Protein AF-A0A645IIC8-F1 (afdb_monomer)

Structure (mmCIF, N/CA/C/O backbone):
data_AF-A0A645IIC8-F1
#
_entry.id   AF-A0A645IIC8-F1
#
loop_
_atom_site.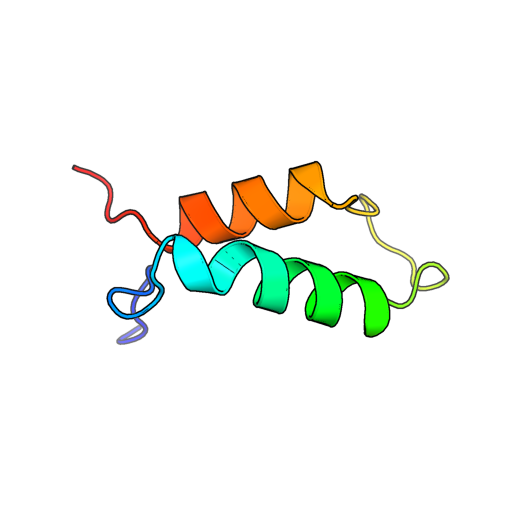group_PDB
_atom_site.id
_atom_site.type_symbol
_atom_site.label_atom_id
_atom_site.label_alt_id
_atom_site.label_comp_id
_atom_site.label_asym_id
_atom_site.label_entity_id
_atom_site.la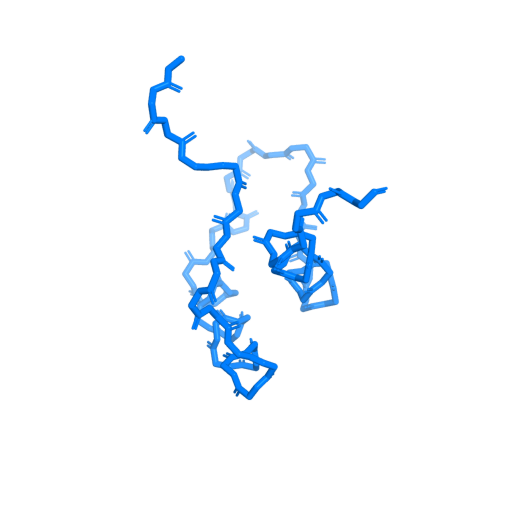bel_seq_id
_atom_site.pdbx_PDB_ins_code
_atom_site.Cartn_x
_atom_site.Cartn_y
_atom_site.Cartn_z
_atom_site.occupancy
_atom_site.B_iso_or_equiv
_atom_site.auth_seq_id
_atom_site.auth_comp_id
_atom_site.auth_asym_id
_atom_site.auth_atom_id
_atom_site.pdbx_PDB_model_num
ATOM 1 N N . MET A 1 1 ? -25.426 12.858 -2.597 1.00 68.62 1 MET A N 1
ATOM 2 C CA . MET A 1 1 ? -25.468 11.394 -2.827 1.00 68.62 1 MET A CA 1
ATOM 3 C C . MET A 1 1 ? -25.226 10.733 -1.479 1.00 68.62 1 MET A C 1
ATOM 5 O O . MET A 1 1 ? -24.386 11.242 -0.759 1.00 68.62 1 MET A O 1
ATOM 9 N N . ALA A 1 2 ? -25.950 9.675 -1.105 1.00 89.06 2 ALA A N 1
ATOM 10 C CA . ALA A 1 2 ? -25.819 9.030 0.214 1.00 89.06 2 ALA A CA 1
ATOM 11 C C . ALA A 1 2 ? -24.622 8.054 0.303 1.00 89.06 2 ALA A C 1
ATOM 13 O O . ALA A 1 2 ? -24.718 7.014 0.947 1.00 89.06 2 ALA A O 1
ATOM 14 N N . ILE A 1 3 ? -23.525 8.352 -0.402 1.00 91.62 3 ILE A N 1
ATOM 15 C CA . ILE A 1 3 ? -22.320 7.517 -0.404 1.00 91.62 3 ILE A CA 1
ATOM 16 C C . ILE A 1 3 ? -21.356 8.102 0.634 1.00 91.62 3 ILE A C 1
ATOM 18 O O . ILE A 1 3 ? -21.073 9.297 0.548 1.00 91.62 3 ILE A O 1
ATOM 22 N N . PRO A 1 4 ? -20.868 7.302 1.597 1.00 89.62 4 PRO A N 1
ATOM 23 C CA . PRO A 1 4 ? -19.838 7.740 2.529 1.00 89.62 4 PRO A CA 1
ATOM 24 C C . PRO A 1 4 ? -18.551 8.120 1.795 1.00 89.62 4 PRO A C 1
ATOM 26 O O . PRO A 1 4 ? -18.128 7.425 0.874 1.00 89.62 4 PRO A O 1
ATOM 29 N N . GLU A 1 5 ? -17.919 9.205 2.229 1.00 90.44 5 GLU A N 1
ATOM 30 C CA . GLU A 1 5 ? -16.637 9.661 1.675 1.00 90.44 5 GLU A CA 1
ATOM 31 C C . GLU A 1 5 ? -15.449 8.842 2.206 1.00 90.44 5 GLU A C 1
ATOM 33 O O . GLU A 1 5 ? -14.410 8.764 1.552 1.00 90.44 5 GLU A O 1
ATOM 38 N N . TYR A 1 6 ? -15.626 8.182 3.356 1.00 93.44 6 TYR A N 1
ATOM 39 C CA . TYR A 1 6 ? -14.566 7.497 4.094 1.00 93.44 6 TYR A CA 1
ATOM 40 C C . TYR A 1 6 ? -14.990 6.103 4.554 1.00 93.44 6 TYR A C 1
ATOM 42 O O . TYR A 1 6 ? -16.177 5.810 4.720 1.00 93.44 6 TYR A O 1
ATOM 50 N N . PHE A 1 7 ? -13.995 5.255 4.801 1.00 93.56 7 PHE A N 1
ATOM 51 C CA . PHE A 1 7 ? -14.157 3.923 5.366 1.00 93.56 7 PHE A CA 1
ATOM 52 C C . PHE A 1 7 ? -13.859 3.937 6.867 1.00 93.56 7 PHE A C 1
ATOM 54 O O . PHE A 1 7 ? -12.705 4.053 7.276 1.00 93.56 7 PHE A O 1
ATOM 61 N N . ASP A 1 8 ? -14.886 3.739 7.690 1.00 92.56 8 ASP A N 1
ATOM 62 C CA . ASP A 1 8 ? -14.774 3.644 9.152 1.00 92.56 8 ASP A CA 1
ATOM 63 C C . ASP A 1 8 ? -14.326 2.251 9.646 1.00 92.56 8 ASP A C 1
ATOM 65 O O . ASP A 1 8 ? -13.963 2.080 10.811 1.00 92.56 8 ASP A O 1
ATOM 69 N N . MET A 1 9 ? -14.319 1.248 8.761 1.00 94.00 9 MET A N 1
ATOM 70 C CA . MET A 1 9 ? -14.043 -0.149 9.109 1.00 94.00 9 MET A CA 1
ATOM 71 C C . MET A 1 9 ? -12.614 -0.634 8.826 1.00 94.00 9 MET A C 1
ATOM 73 O O . MET A 1 9 ? -12.234 -1.700 9.319 1.00 94.00 9 MET A O 1
ATOM 77 N N . ILE A 1 10 ? -11.821 0.096 8.032 1.00 95.06 10 ILE A N 1
ATOM 78 C CA . ILE A 1 10 ? -10.439 -0.297 7.707 1.00 95.06 10 ILE A CA 1
ATOM 79 C C . ILE A 1 10 ? -9.544 -0.030 8.921 1.00 95.06 10 ILE A C 1
ATOM 81 O O . ILE A 1 10 ? -9.535 1.068 9.472 1.00 95.06 10 ILE A O 1
ATOM 85 N N . LYS A 1 11 ? -8.742 -1.019 9.329 1.00 95.50 11 LYS A N 1
ATOM 86 C CA . LYS A 1 11 ? -7.775 -0.878 10.427 1.00 95.50 11 LYS A CA 1
ATOM 87 C C . LYS A 1 11 ? -6.360 -0.746 9.877 1.00 95.50 11 LYS A C 1
ATOM 89 O O . LYS A 1 11 ? -6.030 -1.268 8.816 1.00 95.50 11 LYS A O 1
ATOM 94 N N . ASN A 1 12 ? -5.464 -0.142 10.662 1.00 95.88 12 ASN A N 1
ATOM 95 C CA . ASN A 1 12 ? -4.042 -0.025 10.299 1.00 95.88 12 ASN A CA 1
ATOM 96 C C . ASN A 1 12 ? -3.386 -1.377 9.947 1.00 95.88 12 ASN A C 1
ATOM 98 O O . ASN A 1 12 ? -2.503 -1.425 9.095 1.00 95.88 12 ASN A O 1
ATOM 102 N N . ALA A 1 13 ? -3.825 -2.469 10.582 1.00 97.44 13 ALA A N 1
ATOM 103 C CA . ALA A 1 13 ? -3.318 -3.816 10.318 1.00 97.44 13 ALA A CA 1
ATOM 104 C C . ALA A 1 13 ? -3.730 -4.372 8.939 1.00 97.44 13 ALA A C 1
ATOM 106 O O . ALA A 1 13 ? -3.068 -5.275 8.430 1.00 97.44 13 ALA A O 1
ATOM 107 N N . ASP A 1 14 ? -4.784 -3.831 8.321 1.00 97.81 14 ASP A N 1
ATOM 108 C CA . ASP A 1 14 ? -5.300 -4.299 7.032 1.00 97.81 14 ASP A CA 1
ATOM 109 C C . ASP A 1 14 ? -4.527 -3.694 5.849 1.00 97.81 14 ASP A C 1
ATOM 111 O O . ASP A 1 14 ? -4.418 -4.317 4.788 1.00 97.81 14 ASP A O 1
ATOM 115 N N . ILE A 1 15 ? -3.938 -2.506 6.042 1.00 97.44 15 ILE A N 1
ATOM 116 C CA . ILE A 1 15 ? -3.250 -1.717 5.007 1.00 97.44 15 ILE A CA 1
ATOM 117 C C . ILE A 1 15 ? -2.223 -2.548 4.218 1.00 97.44 15 ILE A C 1
ATOM 119 O O . ILE A 1 15 ? -2.303 -2.543 2.987 1.00 97.44 15 ILE A O 1
ATOM 123 N N . PRO A 1 16 ? -1.304 -3.321 4.841 1.00 98.25 16 PRO A N 1
ATOM 124 C CA . PRO A 1 16 ? -0.310 -4.080 4.081 1.00 98.25 16 PRO A CA 1
ATOM 125 C C . PRO A 1 16 ? -0.937 -5.093 3.113 1.00 98.25 16 PRO A C 1
ATOM 127 O O . PRO A 1 16 ? -0.446 -5.271 1.997 1.00 98.25 16 PRO A O 1
ATOM 130 N N . THR A 1 17 ? -2.040 -5.730 3.519 1.00 98.62 17 THR A N 1
ATOM 131 C CA . THR A 1 17 ? -2.757 -6.714 2.696 1.00 98.62 17 THR A CA 1
ATOM 132 C C . THR A 1 17 ? -3.477 -6.038 1.534 1.00 98.62 17 THR A C 1
ATOM 134 O O . THR A 1 17 ? -3.4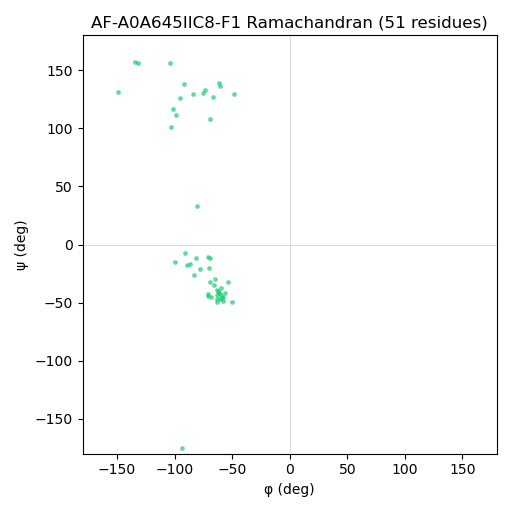05 -6.528 0.407 1.00 98.62 17 THR A O 1
ATOM 137 N N . ILE A 1 18 ? -4.147 -4.910 1.791 1.00 98.19 18 ILE A N 1
ATOM 138 C CA . ILE A 1 18 ? -4.869 -4.150 0.764 1.00 98.19 18 ILE A CA 1
ATOM 139 C C . ILE A 1 18 ? -3.886 -3.630 -0.289 1.00 98.19 18 ILE A C 1
ATOM 141 O O . ILE A 1 18 ? -4.088 -3.878 -1.476 1.00 98.19 18 ILE A O 1
ATOM 145 N N . VAL A 1 19 ? -2.784 -2.996 0.132 1.00 98.31 19 VAL A N 1
ATOM 146 C CA . VAL A 1 19 ? -1.757 -2.472 -0.785 1.00 98.31 19 VAL A CA 1
ATOM 147 C C . VAL A 1 19 ? -1.166 -3.585 -1.649 1.00 98.31 19 VAL A C 1
ATOM 149 O O . VAL A 1 19 ? -1.049 -3.429 -2.862 1.00 98.31 19 VAL A O 1
ATOM 152 N N . HIS A 1 20 ? -0.821 -4.730 -1.050 1.00 98.31 20 HIS A N 1
ATOM 153 C CA . HIS A 1 20 ? -0.273 -5.858 -1.803 1.00 98.31 20 HIS A CA 1
ATOM 154 C C . HIS A 1 20 ? -1.243 -6.361 -2.882 1.00 98.31 20 HIS A C 1
ATOM 156 O O . HIS A 1 20 ? -0.826 -6.632 -4.008 1.00 98.31 20 HIS A O 1
ATOM 162 N N . ARG A 1 21 ? -2.535 -6.472 -2.551 1.00 98.38 21 ARG A N 1
ATOM 163 C CA . ARG A 1 21 ? -3.566 -6.919 -3.495 1.00 98.38 21 ARG A CA 1
ATOM 164 C C . ARG A 1 21 ? -3.806 -5.891 -4.601 1.00 98.38 21 ARG A C 1
ATOM 166 O O . ARG A 1 21 ? -3.791 -6.274 -5.764 1.00 98.38 21 ARG A O 1
ATOM 173 N N . ALA A 1 22 ? -3.908 -4.607 -4.260 1.00 97.19 22 ALA A 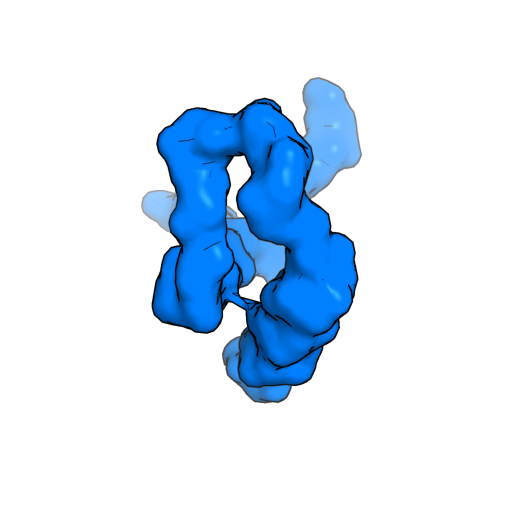N 1
ATOM 174 C CA . ALA A 1 22 ? -4.097 -3.529 -5.231 1.00 97.19 22 ALA A CA 1
ATOM 175 C C . ALA A 1 22 ? -2.967 -3.483 -6.274 1.00 97.19 22 ALA A C 1
ATOM 177 O O . ALA A 1 22 ? -3.226 -3.420 -7.472 1.00 97.19 22 ALA A O 1
ATOM 178 N N . LEU A 1 23 ? -1.708 -3.598 -5.835 1.00 96.62 23 LEU A N 1
ATOM 179 C CA . LEU A 1 23 ? -0.561 -3.631 -6.749 1.00 96.62 23 LEU A CA 1
ATOM 180 C C . LEU A 1 23 ? -0.548 -4.878 -7.641 1.00 96.62 23 LEU A C 1
ATOM 182 O O . LEU A 1 23 ? -0.135 -4.798 -8.793 1.00 96.62 23 LEU A O 1
ATOM 186 N N . LYS A 1 24 ? -0.992 -6.028 -7.122 1.00 97.38 24 LYS A N 1
ATOM 187 C CA . LYS A 1 24 ? -1.072 -7.278 -7.891 1.00 97.38 24 LYS A CA 1
ATOM 188 C C . LYS A 1 24 ? -2.152 -7.227 -8.977 1.00 97.38 24 LYS A C 1
ATOM 190 O O . LYS A 1 24 ? -1.997 -7.871 -10.009 1.00 97.38 24 LYS A O 1
ATOM 195 N N . GLU A 1 25 ? -3.237 -6.501 -8.728 1.00 96.69 25 GLU A N 1
ATOM 196 C CA . GLU A 1 25 ? -4.358 -6.335 -9.662 1.00 96.69 25 GLU A CA 1
ATOM 197 C C . GLU A 1 25 ? -4.144 -5.187 -10.663 1.00 96.69 25 GLU A C 1
AT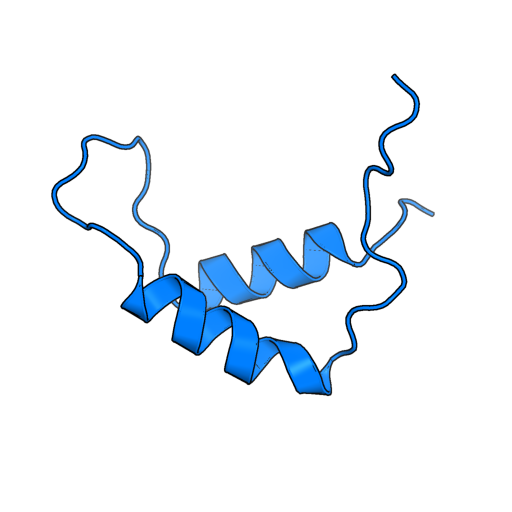OM 199 O O . GLU A 1 25 ? -4.819 -5.131 -11.692 1.00 96.69 25 GLU A O 1
ATOM 204 N N . GLY A 1 26 ? -3.200 -4.281 -10.390 1.00 92.69 26 GLY A N 1
ATOM 205 C CA . GLY A 1 26 ? -2.904 -3.139 -11.248 1.00 92.69 26 GLY A CA 1
ATOM 206 C C . GLY A 1 26 ? -2.443 -3.540 -12.653 1.00 92.69 26 GLY A C 1
ATOM 207 O O . GLY A 1 26 ? -1.595 -4.414 -12.825 1.00 92.69 26 GLY A O 1
ATOM 208 N N . ASN A 1 27 ? -2.963 -2.850 -13.672 1.00 94.25 27 ASN A N 1
ATOM 209 C CA . ASN A 1 27 ? -2.505 -2.983 -15.055 1.00 94.25 27 ASN A CA 1
ATOM 210 C C . ASN A 1 27 ? -1.624 -1.778 -15.449 1.00 94.25 27 ASN A C 1
ATOM 212 O O . ASN A 1 27 ? -2.168 -0.723 -15.785 1.00 94.25 27 ASN A O 1
ATOM 216 N N . PRO A 1 28 ? -0.284 -1.914 -15.462 1.00 90.44 28 PRO A N 1
ATOM 217 C CA . PRO A 1 28 ? 0.629 -0.801 -15.728 1.00 90.44 28 PRO A CA 1
ATOM 218 C C . PRO A 1 28 ? 0.630 -0.319 -17.187 1.00 90.44 28 PRO A C 1
ATOM 220 O O . PRO A 1 28 ? 1.212 0.722 -17.476 1.00 90.44 28 PRO A O 1
ATOM 223 N N . LEU A 1 29 ? 0.006 -1.059 -18.112 1.00 92.88 29 LEU A N 1
ATOM 224 C CA . LEU A 1 29 ? -0.073 -0.686 -19.529 1.00 92.88 29 LEU A CA 1
ATOM 225 C C . LEU A 1 29 ? -1.317 0.146 -19.863 1.00 92.88 29 LEU A C 1
ATOM 227 O O . LEU A 1 29 ? -1.450 0.622 -20.990 1.00 92.88 29 LEU A O 1
ATOM 231 N N . TYR A 1 30 ? -2.243 0.306 -18.916 1.00 92.50 30 TYR A N 1
ATOM 232 C CA . TYR A 1 30 ? -3.419 1.140 -19.126 1.00 92.50 30 TYR A CA 1
ATOM 233 C C . TYR A 1 30 ? -3.021 2.627 -19.088 1.00 92.50 30 TYR A C 1
ATOM 235 O O . TYR A 1 30 ? -2.288 3.031 -18.181 1.00 92.50 30 TYR A O 1
ATOM 243 N N . PRO A 1 31 ? -3.473 3.463 -20.044 1.00 92.44 31 PRO A N 1
ATOM 244 C CA . PRO A 1 31 ? -3.103 4.871 -20.068 1.00 92.44 31 PRO A CA 1
ATOM 245 C C . PRO A 1 31 ? -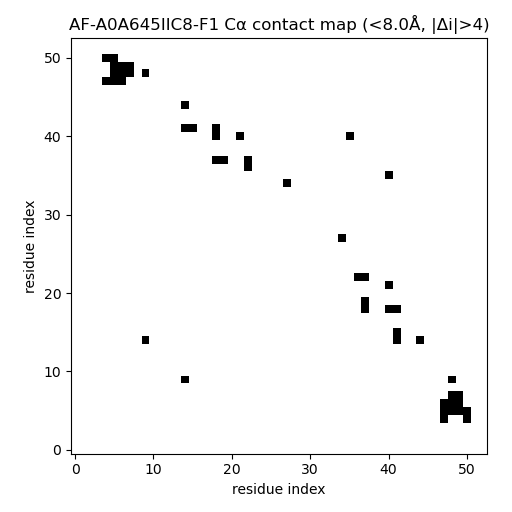3.753 5.606 -18.891 1.00 92.44 31 PRO A C 1
ATOM 247 O O . PRO A 1 31 ? -4.961 5.842 -18.873 1.00 92.44 31 PRO A O 1
ATOM 250 N N . VAL A 1 32 ? -2.936 5.981 -17.907 1.00 94.62 32 VAL A N 1
ATOM 251 C CA . VAL A 1 32 ? -3.343 6.759 -16.731 1.00 94.62 32 VAL A CA 1
ATOM 252 C C . VAL A 1 32 ? -2.379 7.921 -16.487 1.00 94.62 32 VAL A C 1
ATOM 254 O O . VAL A 1 32 ? -1.215 7.836 -16.880 1.00 94.62 32 VAL A O 1
ATOM 257 N N . PRO A 1 33 ? -2.812 8.997 -15.804 1.00 95.31 33 PRO A N 1
ATOM 258 C CA . PRO A 1 33 ? -1.943 10.139 -15.513 1.00 95.31 33 PRO A CA 1
ATOM 259 C C . PRO A 1 33 ? -0.763 9.815 -14.585 1.00 95.31 33 PRO A C 1
ATOM 261 O O . PRO A 1 33 ? 0.276 10.465 -14.662 1.00 95.31 33 PRO A O 1
ATOM 264 N N . LYS A 1 34 ? -0.926 8.835 -13.686 1.00 93.81 34 LYS A N 1
ATOM 265 C CA . LYS A 1 34 ? 0.095 8.418 -12.719 1.00 93.81 34 LYS A CA 1
ATOM 266 C C . LYS A 1 34 ? -0.047 6.929 -12.411 1.00 93.81 34 LYS A C 1
ATOM 268 O O . LYS A 1 34 ? -1.137 6.474 -12.071 1.00 93.81 34 LYS A O 1
ATOM 273 N N . ILE A 1 35 ? 1.066 6.201 -12.473 1.00 95.12 35 ILE A N 1
ATOM 274 C CA . ILE A 1 35 ? 1.189 4.862 -11.887 1.00 95.12 35 ILE A CA 1
ATOM 275 C C . ILE A 1 35 ? 1.540 5.030 -10.410 1.00 95.12 35 ILE A C 1
ATOM 277 O O . ILE A 1 35 ? 2.454 5.782 -10.080 1.00 95.12 35 ILE A O 1
ATOM 281 N N . MET A 1 36 ? 0.793 4.359 -9.537 1.00 96.00 36 MET A N 1
ATOM 282 C CA . MET A 1 36 ? 1.024 4.386 -8.095 1.00 96.00 36 MET A CA 1
ATOM 283 C C . MET A 1 36 ? 1.941 3.243 -7.673 1.00 96.00 36 MET A C 1
ATOM 285 O O . MET A 1 36 ? 1.779 2.109 -8.128 1.00 96.00 36 MET A O 1
ATOM 289 N N . ASP A 1 37 ? 2.881 3.543 -6.783 1.00 96.62 37 ASP A N 1
ATOM 290 C CA . ASP A 1 37 ? 3.682 2.533 -6.100 1.00 96.62 37 ASP A CA 1
ATOM 291 C C . ASP A 1 37 ? 3.071 2.125 -4.743 1.00 96.62 37 ASP A C 1
ATOM 293 O O . ASP A 1 37 ? 1.974 2.535 -4.359 1.00 96.62 37 ASP A O 1
ATOM 297 N N . LYS A 1 38 ? 3.788 1.284 -3.989 1.00 97.75 38 LYS A N 1
ATOM 298 C CA . LYS A 1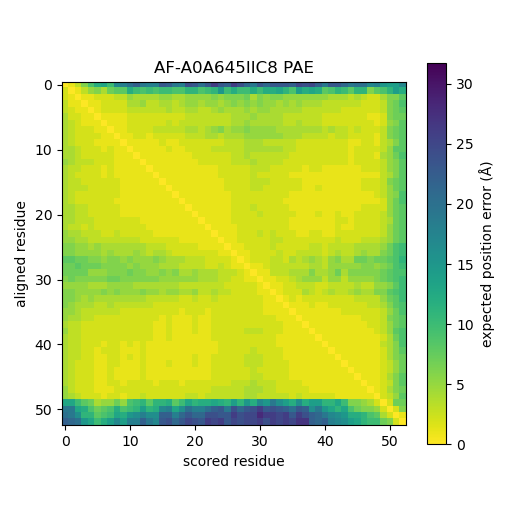 38 ? 3.360 0.827 -2.659 1.00 97.75 38 LYS A CA 1
ATOM 299 C C . LYS A 1 38 ? 3.086 1.983 -1.692 1.00 97.75 38 LYS A C 1
ATOM 301 O O . LYS A 1 38 ? 2.128 1.913 -0.924 1.00 97.75 38 LYS A O 1
ATOM 306 N N . THR A 1 39 ? 3.937 3.004 -1.708 1.00 98.00 39 THR A N 1
ATOM 307 C CA . THR A 1 39 ? 3.854 4.151 -0.801 1.00 98.00 39 THR A CA 1
ATOM 308 C C . THR A 1 39 ? 2.658 5.019 -1.164 1.00 98.00 39 THR A C 1
ATOM 310 O O . THR A 1 39 ? 1.898 5.407 -0.279 1.00 98.00 39 THR A O 1
ATOM 313 N N . ASP A 1 40 ? 2.446 5.253 -2.461 1.00 97.56 40 ASP A N 1
ATOM 314 C CA . ASP A 1 40 ? 1.272 5.963 -2.970 1.00 97.56 40 ASP A CA 1
ATOM 315 C C . ASP A 1 40 ? -0.031 5.257 -2.553 1.00 97.56 40 ASP A C 1
ATOM 317 O O . ASP A 1 40 ? -0.942 5.888 -2.015 1.00 97.56 40 ASP A O 1
ATOM 321 N N . CYS A 1 41 ? -0.114 3.934 -2.749 1.00 97.69 41 CYS A N 1
ATOM 322 C CA . CYS A 1 41 ? -1.289 3.151 -2.360 1.00 97.69 41 CYS A CA 1
ATOM 323 C C . CYS A 1 41 ? -1.543 3.189 -0.846 1.00 97.69 41 CYS A C 1
ATOM 325 O O . CYS A 1 41 ? -2.694 3.279 -0.420 1.00 97.69 41 CYS A O 1
ATOM 327 N N . GLU A 1 42 ? -0.495 3.130 -0.021 1.00 97.94 42 GLU A N 1
ATOM 328 C CA . GLU A 1 42 ? -0.637 3.234 1.433 1.00 97.94 42 GLU A CA 1
ATOM 329 C C . GLU A 1 42 ? -1.189 4.602 1.854 1.00 97.94 42 GLU A C 1
ATOM 331 O O . GLU A 1 42 ? -2.124 4.668 2.655 1.00 97.94 42 GLU A O 1
ATOM 336 N N . GLN A 1 43 ? -0.647 5.690 1.302 1.00 97.25 43 GLN A N 1
ATOM 337 C CA . GLN A 1 43 ? -1.119 7.045 1.594 1.00 97.25 43 GLN A CA 1
ATOM 338 C C . GLN A 1 43 ? -2.578 7.236 1.180 1.00 97.25 43 GLN A C 1
ATOM 340 O O . GLN A 1 43 ? -3.359 7.801 1.946 1.00 97.25 43 GLN A O 1
ATOM 345 N N . LEU A 1 44 ? -2.965 6.708 0.014 1.00 95.88 44 LEU A N 1
ATOM 346 C CA . LEU A 1 44 ? -4.347 6.750 -0.452 1.00 95.88 44 LEU A CA 1
ATOM 347 C C . LEU A 1 44 ? -5.293 6.030 0.516 1.00 95.88 44 LEU A C 1
ATOM 349 O O . LEU A 1 44 ? -6.320 6.588 0.888 1.00 95.88 44 LEU A O 1
ATOM 353 N N . ILE A 1 45 ? -4.948 4.822 0.972 1.00 96.38 45 ILE A N 1
ATOM 354 C CA . ILE A 1 45 ? -5.788 4.089 1.933 1.00 96.38 45 ILE A CA 1
ATOM 355 C C . ILE A 1 45 ? -5.924 4.876 3.239 1.00 96.38 45 ILE A C 1
ATOM 357 O O . ILE A 1 45 ? -7.024 4.973 3.773 1.00 96.38 45 ILE A O 1
ATOM 361 N N . ARG A 1 46 ? -4.839 5.484 3.736 1.00 95.75 46 ARG A N 1
ATOM 362 C CA . ARG A 1 46 ? -4.878 6.316 4.951 1.00 95.75 46 ARG A CA 1
ATOM 363 C C . ARG A 1 46 ? -5.768 7.544 4.790 1.00 95.75 46 ARG A C 1
ATOM 365 O O . ARG A 1 46 ? -6.485 7.876 5.725 1.00 95.75 46 ARG A O 1
ATOM 372 N N . HIS A 1 47 ? -5.745 8.184 3.624 1.00 94.56 47 HIS A N 1
ATOM 373 C CA . HIS A 1 47 ? -6.646 9.291 3.313 1.00 94.56 47 HIS A CA 1
ATOM 374 C C . HIS A 1 47 ? -8.111 8.834 3.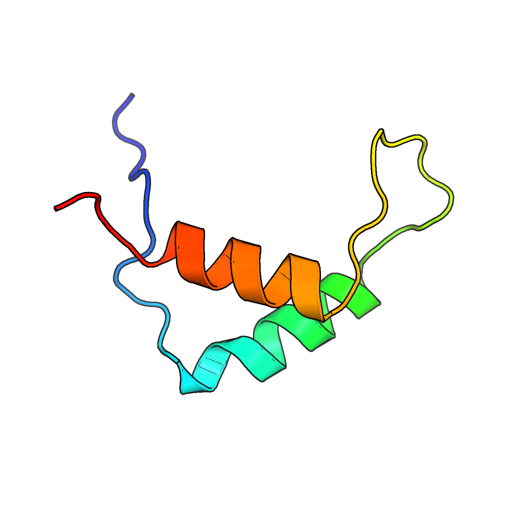315 1.00 94.56 47 HIS A C 1
ATOM 376 O O . HIS A 1 47 ? -8.953 9.470 3.936 1.00 94.56 47 HIS A O 1
ATOM 382 N N . LEU A 1 48 ? -8.399 7.671 2.724 1.00 94.56 48 LEU A N 1
ATOM 383 C CA . LEU A 1 48 ? -9.748 7.096 2.686 1.00 94.56 48 LEU A CA 1
ATOM 384 C C . LEU A 1 48 ? -10.252 6.605 4.059 1.00 94.56 48 LEU A C 1
ATOM 386 O O . LEU A 1 48 ? -11.431 6.289 4.188 1.00 94.56 48 LEU A O 1
ATOM 390 N N . MET A 1 49 ? -9.389 6.523 5.078 1.00 93.12 49 MET A N 1
ATOM 391 C CA . MET A 1 49 ? -9.756 6.171 6.458 1.00 93.12 49 MET A CA 1
ATOM 392 C C . MET A 1 49 ? -10.151 7.382 7.321 1.00 93.12 49 MET A C 1
ATOM 394 O O . MET A 1 49 ? -10.716 7.191 8.395 1.00 93.12 49 MET A O 1
ATOM 398 N N . GLN A 1 50 ? -9.806 8.613 6.932 1.00 78.44 50 GLN A N 1
ATOM 399 C CA . GLN A 1 50 ? -9.959 9.796 7.787 1.00 78.44 50 GLN A CA 1
ATOM 400 C C . GLN A 1 50 ? -11.195 10.603 7.405 1.00 78.44 50 GLN A C 1
ATOM 402 O O . GLN A 1 50 ? -11.190 11.206 6.346 1.00 78.44 50 GLN A O 1
ATOM 407 N N . SER A 1 51 ? -12.191 10.735 8.285 1.00 57.81 51 SER A N 1
ATOM 408 C CA . SER A 1 51 ? -13.102 11.883 8.187 1.00 57.81 51 SER A CA 1
ATOM 409 C C . SER A 1 51 ? -12.317 13.157 8.494 1.00 57.81 51 SER A C 1
ATOM 411 O O . SER A 1 51 ? -11.658 13.204 9.538 1.00 57.81 51 SER A O 1
ATOM 413 N N . GLU A 1 52 ?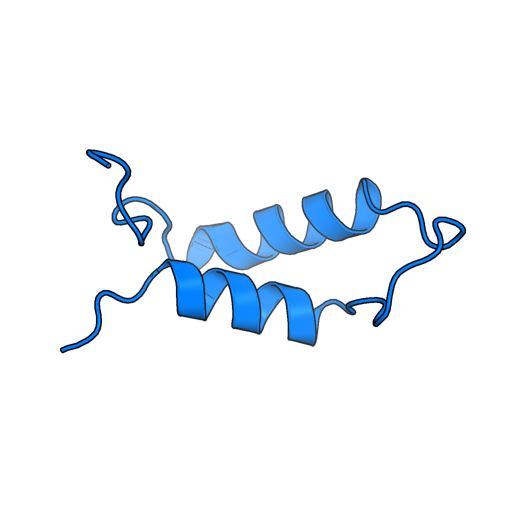 -12.366 14.165 7.617 1.00 54.31 52 GLU A N 1
ATOM 414 C CA . GLU A 1 52 ? -11.872 15.504 7.958 1.00 54.31 52 GLU A CA 1
ATOM 415 C C . GLU A 1 52 ? -12.445 15.918 9.323 1.00 54.31 52 GLU A C 1
ATOM 417 O O . GLU A 1 52 ? -13.640 15.755 9.584 1.00 54.31 52 GLU A O 1
ATOM 422 N N . ASN A 1 53 ? -11.556 16.358 10.211 1.00 41.06 53 ASN A N 1
ATOM 423 C CA . ASN A 1 53 ? -11.881 16.850 11.545 1.00 41.06 53 ASN A CA 1
ATOM 424 C C . ASN A 1 53 ? -11.963 18.373 11.503 1.00 41.06 53 ASN A C 1
ATOM 426 O O . ASN A 1 53 ? -11.003 18.972 10.962 1.00 41.06 53 ASN A O 1
#

pLDDT: mean 91.98, std 11.28, range [41.06, 98.62]

Sequence (53 aa):
MAIPEYFDMIKNADIPTIVHRALKEGNPLYPVPKIMDKTDCEQLIRHLMQSEN

Organism: NCBI:txid1076179

Radius of gyration: 12.68 Å; Cα contacts (8 Å, |Δi|>4): 25; chains: 1; bounding box: 30×24×32 Å

Mean predicted aligned error: 4.0 Å

Solvent-accessible surface area (backbone atoms only — not comparable to full-atom values): 3549 Å² total; per-residue (Å²): 126,98,68,77,89,48,42,88,82,72,51,85,84,48,48,67,59,52,38,55,50,53,62,70,70,55,65,89,85,58,95,64,99,70,88,74,53,71,66,53,44,48,51,50,54,55,55,37,48,50,73,89,128

Secondary structure (DSSP, 8-state):
----SS-SS--TTTHHHHHHHHHHH--TTS--S----HHHHHHHHHHHTPPP-

Foldseek 3Di:
DPDDQADQPDDPVCLVVVLVVCVVPDDPPDDDPDDDDSVRSSVVNVVRHDDDD